Protein AF-A0A3B8PYF4-F1 (afdb_monomer_lite)

Secondary structure (DSSP, 8-state):
-PBPTTS-B---TT--------TT---S-----B-TTSSSBSSS---HHHHHHHHHHHHS-HHHHHH-TTS-HHHHHHHHH----GGG--

Structure (mmCIF, N/CA/C/O backbone):
data_AF-A0A3B8PYF4-F1
#
_entry.id   AF-A0A3B8PYF4-F1
#
loop_
_atom_site.group_PDB
_atom_site.id
_atom_site.type_symbol
_atom_site.label_atom_id
_atom_site.label_alt_id
_atom_site.label_comp_id
_atom_site.label_asym_id
_atom_site.label_entity_id
_atom_site.label_seq_id
_atom_site.pdbx_PDB_ins_code
_atom_site.Cartn_x
_atom_site.Cartn_y
_atom_site.Cartn_z
_atom_site.occupancy
_atom_site.B_iso_or_equiv
_atom_site.auth_seq_id
_atom_site.auth_comp_id
_atom_site.auth_asym_id
_atom_site.auth_atom_id
_atom_site.pdbx_PDB_model_num
ATOM 1 N N . PRO A 1 1 ? 15.812 -6.748 -13.864 1.00 69.94 1 PRO A N 1
ATOM 2 C CA . PRO A 1 1 ? 16.655 -7.959 -13.661 1.00 69.94 1 PRO A CA 1
ATOM 3 C C . PRO A 1 1 ? 17.315 -8.450 -14.962 1.00 69.94 1 PRO A C 1
ATOM 5 O O . PRO A 1 1 ? 16.618 -8.671 -15.954 1.00 69.94 1 PRO A O 1
ATOM 8 N N . LYS A 1 2 ? 18.643 -8.632 -14.961 1.00 76.69 2 LYS A N 1
ATOM 9 C CA . LYS A 1 2 ? 19.370 -9.207 -16.106 1.00 76.69 2 LYS A CA 1
ATOM 10 C C . LYS A 1 2 ? 19.104 -10.715 -16.197 1.00 76.69 2 LYS A C 1
ATOM 12 O O . LYS A 1 2 ? 19.016 -11.385 -15.171 1.00 76.69 2 LYS A O 1
ATOM 17 N N . VAL A 1 3 ? 18.941 -11.219 -17.420 1.00 83.12 3 VAL A N 1
ATOM 18 C CA . VAL A 1 3 ? 18.825 -12.659 -17.694 1.00 83.12 3 VAL A CA 1
ATOM 19 C C . VAL A 1 3 ? 20.232 -13.247 -17.718 1.00 83.12 3 VAL A C 1
ATOM 21 O O . VAL A 1 3 ? 21.116 -12.695 -18.374 1.00 83.12 3 VAL A O 1
ATOM 24 N N . LYS A 1 4 ? 20.444 -14.325 -16.969 1.00 87.56 4 LYS A N 1
ATOM 25 C CA . LYS A 1 4 ? 21.701 -15.076 -16.921 1.00 87.56 4 LYS A CA 1
ATOM 26 C C . LYS A 1 4 ? 21.786 -16.075 -18.077 1.00 87.56 4 LYS A C 1
ATOM 28 O O . LYS A 1 4 ? 20.788 -16.373 -18.728 1.00 87.56 4 LYS A O 1
ATOM 33 N N . ALA A 1 5 ? 22.983 -16.613 -18.316 1.00 89.88 5 ALA A N 1
ATOM 34 C CA . ALA A 1 5 ? 23.225 -17.600 -19.374 1.00 89.88 5 ALA A CA 1
ATOM 35 C C . ALA A 1 5 ? 22.419 -18.904 -19.195 1.00 89.88 5 ALA A C 1
ATOM 37 O O . ALA A 1 5 ? 22.127 -19.580 -20.174 1.00 89.88 5 ALA A O 1
ATOM 38 N N . ASP A 1 6 ? 22.028 -19.228 -17.962 1.00 92.75 6 ASP A N 1
ATOM 39 C CA . ASP A 1 6 ? 21.194 -20.380 -17.603 1.00 92.75 6 ASP A CA 1
ATOM 40 C C . ASP A 1 6 ? 19.678 -20.102 -17.711 1.00 92.75 6 ASP A C 1
ATOM 42 O O . ASP A 1 6 ? 18.862 -20.939 -17.332 1.00 92.75 6 ASP A O 1
ATOM 46 N N . GLY A 1 7 ? 19.279 -18.923 -18.204 1.00 86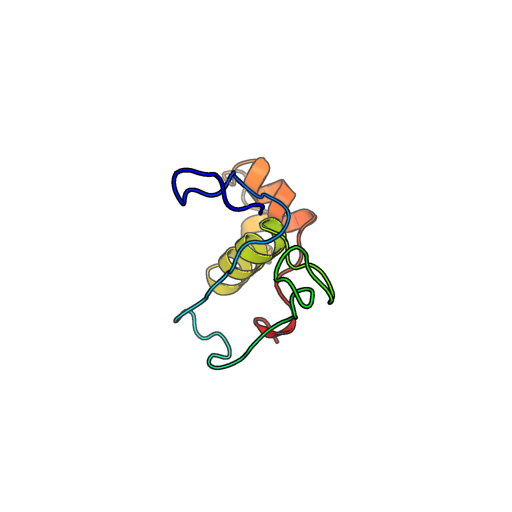.38 7 GLY A N 1
ATOM 47 C CA . GLY A 1 7 ? 17.878 -18.501 -18.291 1.00 86.38 7 GLY A CA 1
ATOM 48 C C . GLY A 1 7 ? 17.290 -17.985 -16.972 1.00 86.38 7 GLY A C 1
ATOM 49 O O . GLY A 1 7 ? 16.162 -17.484 -16.960 1.00 86.38 7 GLY A O 1
ATOM 50 N N . GLY A 1 8 ? 18.047 -18.042 -15.873 1.00 87.50 8 GLY A N 1
ATOM 51 C CA . GLY A 1 8 ? 17.663 -17.483 -14.584 1.00 87.50 8 GLY A CA 1
ATOM 52 C C . GLY A 1 8 ? 17.698 -15.953 -14.558 1.00 87.50 8 GLY A C 1
ATOM 53 O O . GLY A 1 8 ? 18.222 -15.279 -15.451 1.00 87.50 8 GLY A O 1
ATOM 54 N N . ARG A 1 9 ? 17.145 -15.374 -13.491 1.00 86.06 9 ARG A N 1
ATOM 55 C CA . ARG A 1 9 ? 17.217 -13.937 -13.189 1.00 86.06 9 ARG A CA 1
ATOM 56 C C . ARG A 1 9 ? 17.681 -13.761 -11.750 1.00 86.06 9 ARG A C 1
ATOM 58 O O . ARG A 1 9 ? 17.263 -14.516 -10.878 1.00 86.06 9 ARG A O 1
ATOM 65 N N . ASP A 1 10 ? 18.529 -12.769 -11.500 1.00 86.81 10 ASP A N 1
ATOM 66 C CA . ASP A 1 10 ? 18.877 -12.389 -10.128 1.00 86.81 10 ASP A CA 1
ATOM 67 C C . ASP A 1 10 ? 17.674 -11.821 -9.375 1.00 86.81 10 ASP A C 1
ATOM 69 O O . ASP A 1 10 ? 16.771 -11.224 -9.977 1.00 86.81 10 ASP A O 1
ATOM 73 N N . HIS A 1 11 ? 17.707 -11.964 -8.046 1.00 87.31 11 HIS A N 1
ATOM 74 C CA . HIS A 1 11 ? 16.802 -11.246 -7.157 1.00 87.31 11 HIS A CA 1
ATOM 75 C C . HIS A 1 11 ? 16.846 -9.748 -7.474 1.00 87.31 11 H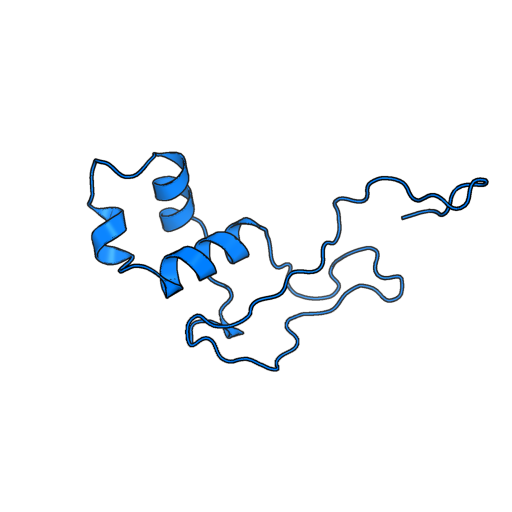IS A C 1
ATOM 77 O O . HIS A 1 11 ? 17.914 -9.155 -7.650 1.00 87.31 11 HIS A O 1
ATOM 83 N N . TRP A 1 12 ? 15.669 -9.135 -7.559 1.00 89.56 12 TRP A N 1
ATOM 84 C CA . TRP A 1 12 ? 15.531 -7.753 -7.980 1.00 89.56 12 TRP A CA 1
ATOM 85 C C . TRP A 1 12 ? 14.545 -7.018 -7.068 1.00 89.56 12 TRP A C 1
ATOM 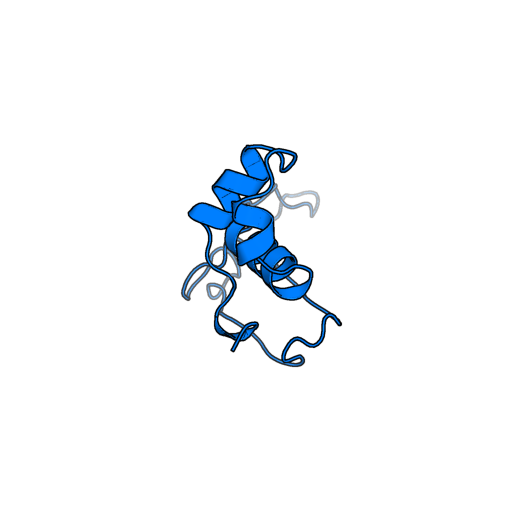87 O O . TRP A 1 12 ? 13.340 -7.084 -7.295 1.00 89.56 12 TRP A O 1
ATOM 97 N N . PRO A 1 13 ? 15.035 -6.308 -6.037 1.00 87.81 13 PRO A N 1
ATOM 98 C CA . PRO A 1 13 ? 14.177 -5.756 -4.988 1.00 87.81 13 PRO A CA 1
ATOM 99 C C . PRO A 1 13 ? 13.463 -4.460 -5.389 1.00 87.81 13 PRO A C 1
ATOM 101 O O . PRO A 1 13 ? 12.640 -3.959 -4.632 1.00 87.81 13 PRO A O 1
ATOM 104 N N . LYS A 1 14 ? 13.791 -3.875 -6.549 1.00 90.81 14 LYS A N 1
ATOM 105 C CA . LYS A 1 14 ? 13.282 -2.550 -6.931 1.00 90.81 14 LYS A CA 1
ATOM 106 C C . LYS A 1 14 ? 11.806 -2.537 -7.326 1.00 90.81 14 LYS A C 1
ATOM 108 O O . LYS A 1 14 ? 11.201 -1.472 -7.302 1.00 90.81 14 LYS A O 1
ATOM 113 N N . LEU A 1 15 ? 11.237 -3.672 -7.729 1.00 92.38 15 LEU A N 1
ATOM 114 C CA . LEU A 1 15 ? 9.843 -3.747 -8.154 1.00 92.38 15 LEU A CA 1
ATOM 115 C C . LEU A 1 15 ? 9.270 -5.129 -7.848 1.00 92.38 15 LEU A C 1
ATOM 117 O O . LEU A 1 15 ? 9.857 -6.143 -8.222 1.00 92.38 15 LEU A O 1
ATOM 121 N N . SER A 1 16 ? 8.101 -5.148 -7.215 1.00 89.69 16 SER A N 1
ATOM 122 C CA . SER A 1 16 ? 7.289 -6.343 -7.001 1.00 89.69 16 SER A CA 1
ATOM 123 C C . SER A 1 16 ? 5.852 -6.052 -7.420 1.00 89.69 16 SER A C 1
ATOM 125 O O . SER A 1 16 ? 5.387 -4.918 -7.306 1.00 89.69 16 SER A O 1
ATOM 127 N N . THR A 1 17 ? 5.154 -7.071 -7.919 1.00 89.38 17 THR A N 1
ATOM 128 C CA . THR A 1 17 ? 3.719 -6.969 -8.201 1.00 89.38 17 THR A CA 1
ATOM 129 C C . THR A 1 17 ? 2.945 -7.302 -6.933 1.00 89.38 17 THR A C 1
ATOM 131 O O . THR A 1 17 ? 3.196 -8.330 -6.309 1.00 89.38 17 THR A O 1
ATOM 134 N N . LEU A 1 18 ? 1.999 -6.441 -6.568 1.00 91.56 18 LEU A N 1
ATOM 135 C CA . LEU A 1 18 ? 1.079 -6.646 -5.452 1.00 91.56 18 LEU A CA 1
ATOM 136 C C . LEU A 1 18 ? -0.336 -6.827 -6.005 1.00 91.56 18 LEU A C 1
ATOM 138 O O . LEU A 1 18 ? -0.702 -6.169 -6.978 1.00 91.56 18 LEU A O 1
ATOM 142 N N . ALA A 1 19 ? -1.129 -7.700 -5.386 1.00 92.75 19 ALA A N 1
ATOM 143 C CA . ALA A 1 19 ? -2.514 -7.942 -5.775 1.00 92.75 19 ALA A CA 1
ATOM 144 C C . ALA A 1 19 ? -3.404 -8.093 -4.537 1.00 92.75 19 ALA A C 1
ATOM 146 O O . ALA A 1 19 ? -3.009 -8.727 -3.560 1.00 92.75 19 ALA A O 1
ATOM 147 N N . PHE A 1 20 ? -4.611 -7.534 -4.612 1.00 93.88 20 PHE A N 1
ATOM 148 C CA . PHE A 1 20 ? -5.670 -7.698 -3.618 1.00 93.88 20 PHE A CA 1
ATOM 149 C C . PHE A 1 20 ? -6.868 -8.421 -4.235 1.00 93.88 20 PHE A C 1
ATOM 151 O O . PHE A 1 20 ? -7.132 -8.295 -5.430 1.00 93.88 20 PHE A O 1
ATOM 158 N N . SER A 1 21 ? -7.600 -9.163 -3.405 1.00 94.62 21 SER A N 1
ATOM 159 C CA . SER A 1 21 ? -8.902 -9.743 -3.735 1.00 94.62 21 SER A CA 1
ATOM 160 C C . SER A 1 21 ? -9.739 -9.874 -2.459 1.00 94.62 21 SER A C 1
ATOM 162 O O . SER A 1 21 ? -9.208 -10.239 -1.411 1.00 94.62 21 SER A O 1
ATOM 164 N N . GLY A 1 22 ? -11.033 -9.551 -2.531 1.00 93.50 22 GLY A N 1
ATOM 165 C CA . GLY A 1 22 ? -11.931 -9.530 -1.372 1.00 93.50 22 GLY A CA 1
ATOM 166 C C . GLY A 1 22 ? -11.773 -8.302 -0.461 1.00 93.50 22 GLY A C 1
ATOM 167 O O . GLY A 1 22 ? -11.358 -7.231 -0.894 1.00 93.50 22 GLY A O 1
ATOM 168 N N . GLY A 1 23 ? -12.180 -8.436 0.806 1.00 92.25 23 GLY A N 1
ATOM 169 C CA . GLY A 1 23 ? -12.072 -7.368 1.814 1.00 92.25 23 GLY A CA 1
ATOM 170 C C . GLY A 1 23 ? -12.988 -6.157 1.594 1.00 92.25 23 GLY A C 1
ATOM 171 O O . GLY A 1 23 ? -12.855 -5.172 2.303 1.00 92.25 23 GLY A O 1
ATOM 172 N N . GLY A 1 24 ? -13.899 -6.206 0.614 1.00 94.62 24 GLY A N 1
ATOM 173 C CA . GLY A 1 24 ? -14.784 -5.081 0.286 1.00 94.62 24 GLY A CA 1
ATOM 174 C C . GLY A 1 24 ? -14.089 -3.908 -0.413 1.00 94.62 24 GLY A C 1
ATOM 175 O O . GLY A 1 24 ? -14.710 -2.869 -0.604 1.00 94.62 24 GLY A O 1
ATOM 176 N N . LEU A 1 25 ? -12.824 -4.069 -0.809 1.00 96.12 25 LEU A N 1
ATOM 177 C CA . LEU A 1 25 ? -12.063 -3.032 -1.503 1.00 96.12 25 LEU A CA 1
ATOM 178 C C . LEU A 1 25 ? -12.592 -2.815 -2.937 1.00 96.12 25 LEU A C 1
ATOM 180 O O . LEU A 1 25 ? -13.134 -3.748 -3.542 1.00 96.12 25 LEU A O 1
ATOM 184 N N . PRO A 1 26 ? -12.387 -1.626 -3.530 1.00 95.69 26 PRO A N 1
ATOM 185 C CA . PRO A 1 26 ? -12.725 -1.353 -4.924 1.00 95.69 26 PRO A CA 1
ATOM 186 C C . PRO A 1 26 ? -11.834 -2.173 -5.875 1.00 95.69 26 PRO A C 1
ATOM 188 O O . PRO A 1 26 ? -10.696 -1.811 -6.173 1.00 95.69 26 PRO A O 1
ATOM 191 N N . MET A 1 27 ? -12.352 -3.310 -6.342 1.00 96.00 27 MET A N 1
ATOM 192 C CA . MET A 1 27 ? -11.629 -4.260 -7.198 1.00 96.00 27 MET A CA 1
ATOM 193 C C . MET A 1 27 ? -11.638 -3.876 -8.684 1.00 96.00 27 MET A C 1
ATOM 195 O O . MET A 1 27 ? -12.441 -3.065 -9.136 1.00 96.00 27 MET A O 1
ATOM 199 N N . GLY A 1 28 ? -10.757 -4.518 -9.464 1.00 95.69 28 GLY A N 1
ATOM 200 C CA . GLY A 1 28 ? -10.702 -4.371 -10.926 1.00 95.69 28 GLY A CA 1
ATOM 201 C C . GLY A 1 28 ? -9.863 -3.190 -11.423 1.00 95.69 28 GLY A C 1
ATOM 202 O O . GLY A 1 28 ? -9.919 -2.851 -12.602 1.00 95.69 28 GLY A O 1
ATOM 203 N N . GLN A 1 29 ? -9.077 -2.573 -10.542 1.00 95.31 29 GLN A N 1
ATOM 204 C CA . GLN A 1 29 ? -8.227 -1.430 -10.863 1.00 95.31 29 GLN A CA 1
ATOM 205 C C . GLN A 1 29 ? -6.750 -1.805 -11.026 1.00 95.31 29 GLN A C 1
ATOM 207 O O . GLN A 1 29 ? -6.260 -2.776 -10.447 1.00 95.31 29 GLN A O 1
ATOM 212 N N . VAL A 1 30 ? -6.030 -0.981 -11.789 1.00 95.75 30 VAL A N 1
ATOM 213 C CA . VAL A 1 30 ? -4.567 -1.006 -11.892 1.00 95.75 30 VAL A CA 1
ATOM 214 C C . VAL A 1 30 ? -4.030 0.260 -11.234 1.00 95.75 30 VAL A C 1
ATOM 216 O O . VAL A 1 30 ? -4.320 1.364 -11.692 1.00 95.75 30 VAL A O 1
ATOM 219 N N . ILE A 1 31 ? -3.243 0.097 -10.171 1.00 95.62 31 ILE A N 1
ATOM 220 C CA . ILE A 1 31 ? -2.663 1.208 -9.410 1.00 95.62 31 ILE A CA 1
ATOM 221 C C . ILE A 1 31 ? -1.172 1.300 -9.723 1.00 95.62 31 ILE A C 1
ATOM 223 O O . ILE A 1 31 ? -0.403 0.377 -9.456 1.00 95.62 31 ILE A O 1
ATOM 227 N N . GLY A 1 32 ? -0.763 2.448 -10.258 1.00 95.19 32 GLY A N 1
ATOM 228 C CA . GLY A 1 32 ? 0.626 2.738 -10.593 1.00 95.19 32 GLY A CA 1
ATOM 229 C C . GLY A 1 32 ? 1.102 2.137 -11.918 1.00 95.19 32 GLY A C 1
ATOM 230 O O . GLY A 1 32 ? 0.338 1.578 -12.704 1.00 95.19 32 GLY A O 1
ATOM 231 N N . ARG A 1 33 ? 2.393 2.323 -12.205 1.00 95.75 33 ARG A N 1
ATOM 232 C CA . ARG A 1 33 ? 3.036 1.907 -13.456 1.00 95.75 33 ARG A CA 1
ATOM 233 C C . ARG A 1 33 ? 4.513 1.601 -13.226 1.00 95.75 33 ARG A C 1
ATOM 235 O O . ARG A 1 33 ? 5.183 2.308 -12.475 1.00 95.75 33 ARG A O 1
ATOM 242 N N . SER A 1 34 ? 5.043 0.596 -13.917 1.00 95.31 34 SER A N 1
ATOM 243 C CA . SER A 1 34 ? 6.482 0.330 -13.971 1.00 95.31 34 SER A CA 1
ATOM 244 C C . SER A 1 34 ? 7.183 1.148 -15.061 1.00 95.31 34 SER A C 1
ATOM 246 O O . SER A 1 34 ? 6.556 1.637 -16.006 1.00 95.31 34 SER A O 1
ATOM 248 N N . SER A 1 35 ? 8.508 1.233 -14.987 1.00 95.25 35 SER A N 1
ATOM 249 C CA . SER A 1 35 ? 9.353 1.642 -16.108 1.00 95.25 35 SER A CA 1
ATOM 250 C C . SER A 1 35 ? 9.106 0.749 -17.334 1.00 95.25 35 SER A C 1
ATOM 252 O O . SER A 1 35 ? 8.542 -0.347 -17.232 1.00 95.25 35 SER A O 1
ATOM 254 N N . ARG A 1 36 ? 9.517 1.218 -18.521 1.00 94.31 36 ARG A N 1
ATOM 255 C CA . ARG A 1 36 ? 9.309 0.510 -19.803 1.00 94.31 36 ARG A CA 1
ATOM 256 C C . ARG A 1 36 ? 9.872 -0.916 -19.798 1.00 94.31 36 ARG A C 1
ATOM 258 O O . ARG A 1 36 ? 9.353 -1.775 -20.498 1.00 94.31 36 ARG A O 1
ATOM 265 N N . ASP A 1 37 ? 10.928 -1.148 -19.031 1.00 91.38 37 ASP A N 1
ATOM 266 C CA . ASP A 1 37 ? 11.606 -2.433 -18.862 1.00 91.38 37 ASP A CA 1
ATOM 267 C C . ASP A 1 37 ? 11.141 -3.221 -17.621 1.00 91.38 37 ASP A C 1
ATOM 269 O O . ASP A 1 37 ? 11.732 -4.250 -17.297 1.00 91.38 37 ASP A O 1
ATOM 273 N N . ALA A 1 38 ? 10.106 -2.742 -16.919 1.00 90.12 38 ALA A N 1
ATOM 274 C CA . ALA A 1 38 ? 9.609 -3.295 -15.658 1.00 90.12 38 ALA A CA 1
ATOM 275 C C . ALA A 1 38 ? 10.697 -3.440 -14.569 1.00 90.12 38 ALA A C 1
ATOM 277 O O . ALA A 1 38 ? 10.677 -4.368 -13.760 1.00 90.12 38 ALA A O 1
ATOM 278 N N . GLY A 1 39 ? 11.677 -2.532 -14.567 1.00 91.75 39 GLY A N 1
ATOM 279 C CA . GLY A 1 39 ? 12.789 -2.519 -13.621 1.00 91.75 39 GLY A CA 1
ATOM 280 C C . GLY A 1 39 ? 12.492 -1.775 -12.318 1.00 91.75 39 GLY A C 1
ATOM 281 O O . GLY A 1 39 ? 12.983 -2.176 -11.266 1.00 91.75 39 GLY A O 1
ATOM 282 N N . GLU A 1 40 ? 11.702 -0.708 -12.355 1.00 94.06 40 GLU A N 1
ATOM 283 C CA . GLU A 1 40 ? 11.406 0.120 -11.179 1.00 94.06 40 GLU A CA 1
ATOM 284 C C . GLU A 1 40 ? 10.046 0.827 -11.317 1.00 94.06 40 GLU A C 1
ATOM 286 O O . GLU A 1 40 ? 9.467 0.828 -12.408 1.00 94.06 40 GLU A O 1
ATOM 291 N N . PRO A 1 41 ? 9.480 1.394 -10.237 1.00 95.25 41 PRO A N 1
ATOM 292 C CA . PRO A 1 41 ? 8.256 2.181 -10.324 1.00 95.25 41 PRO A CA 1
ATOM 293 C C . PRO A 1 41 ? 8.487 3.438 -11.172 1.00 95.25 41 PRO A C 1
ATOM 295 O O . PRO A 1 41 ? 9.417 4.197 -10.921 1.00 95.25 41 PRO A O 1
ATOM 298 N N . ALA A 1 42 ? 7.627 3.670 -12.162 1.00 96.06 42 ALA A N 1
ATOM 299 C CA . ALA A 1 42 ? 7.604 4.908 -12.947 1.00 96.06 42 ALA A CA 1
ATOM 300 C C . ALA A 1 42 ? 6.576 5.926 -12.421 1.00 96.06 42 ALA A C 1
ATOM 302 O O . ALA A 1 42 ? 6.572 7.079 -12.844 1.00 96.06 42 ALA A O 1
ATOM 303 N N . SER A 1 43 ? 5.682 5.498 -11.529 1.00 95.00 43 SER A N 1
ATOM 304 C CA . SER A 1 43 ? 4.725 6.340 -10.806 1.00 95.00 43 SER A CA 1
ATOM 305 C C . SER A 1 43 ? 5.086 6.417 -9.320 1.00 95.00 43 SER A C 1
ATOM 307 O O . SER A 1 43 ? 6.100 5.864 -8.893 1.00 95.00 43 SER A O 1
ATOM 309 N N . ARG A 1 44 ? 4.215 7.042 -8.511 1.00 95.06 44 ARG A N 1
ATOM 310 C CA . ARG A 1 44 ? 4.289 6.989 -7.044 1.00 95.06 44 ARG A CA 1
ATOM 311 C C . ARG A 1 44 ? 4.548 5.544 -6.576 1.00 95.06 44 ARG A C 1
ATOM 313 O O . ARG A 1 44 ? 3.738 4.673 -6.906 1.00 95.06 44 ARG A O 1
ATOM 320 N N . PRO A 1 45 ? 5.644 5.285 -5.841 1.00 93.75 45 PRO A N 1
ATOM 321 C CA . PRO A 1 45 ? 5.908 3.964 -5.295 1.00 93.75 45 PRO A CA 1
ATOM 322 C C . PRO A 1 45 ? 4.825 3.550 -4.299 1.00 93.75 45 PRO A C 1
ATOM 324 O O . PRO A 1 45 ? 4.374 4.357 -3.485 1.00 93.75 45 PRO A O 1
ATOM 327 N N . VAL A 1 46 ? 4.443 2.278 -4.362 1.00 94.44 46 VAL A N 1
ATOM 328 C CA . VAL A 1 46 ? 3.663 1.593 -3.330 1.00 94.44 46 VAL A CA 1
ATOM 329 C C . VAL A 1 46 ? 4.621 0.650 -2.620 1.00 94.44 46 VAL A C 1
ATOM 331 O O . VAL A 1 46 ? 5.240 -0.200 -3.261 1.00 94.44 46 VAL A O 1
ATOM 334 N N . THR A 1 47 ? 4.784 0.832 -1.315 1.00 92.31 47 THR A N 1
ATOM 335 C CA . THR A 1 47 ? 5.731 0.061 -0.506 1.00 92.31 47 THR A CA 1
ATOM 336 C C . THR A 1 47 ? 5.032 -1.095 0.220 1.00 92.31 47 THR A C 1
ATOM 338 O O . THR A 1 47 ? 3.800 -1.101 0.339 1.00 92.31 47 THR A O 1
ATOM 341 N N . PRO A 1 48 ? 5.783 -2.083 0.742 1.00 91.06 48 PRO A N 1
ATOM 342 C CA . PRO A 1 48 ? 5.221 -3.113 1.615 1.00 91.06 48 PRO A CA 1
ATOM 343 C C . PRO A 1 48 ? 4.474 -2.535 2.825 1.00 91.06 48 PRO A C 1
ATOM 345 O O . PRO A 1 48 ? 3.450 -3.075 3.233 1.00 91.06 48 PRO A O 1
ATOM 348 N N . GLU A 1 49 ? 4.920 -1.403 3.372 1.00 93.25 49 GLU A N 1
ATOM 349 C CA . GLU A 1 49 ? 4.221 -0.718 4.459 1.00 93.25 49 GLU A CA 1
ATOM 350 C C . GLU A 1 49 ? 2.841 -0.209 4.026 1.00 93.25 49 GLU A C 1
ATOM 352 O O . GLU A 1 49 ? 1.892 -0.319 4.799 1.00 93.25 49 GLU A O 1
ATOM 357 N N . ASN A 1 50 ? 2.689 0.284 2.788 1.00 94.88 50 ASN A N 1
ATOM 358 C CA . ASN A 1 50 ? 1.370 0.659 2.265 1.00 94.88 50 ASN A CA 1
ATOM 359 C C . ASN A 1 50 ? 0.441 -0.556 2.154 1.00 94.88 50 ASN A C 1
ATOM 361 O O . ASN A 1 50 ? -0.729 -0.462 2.517 1.00 94.88 50 ASN A O 1
ATOM 365 N N . LEU A 1 51 ? 0.964 -1.698 1.691 1.00 94.25 51 LE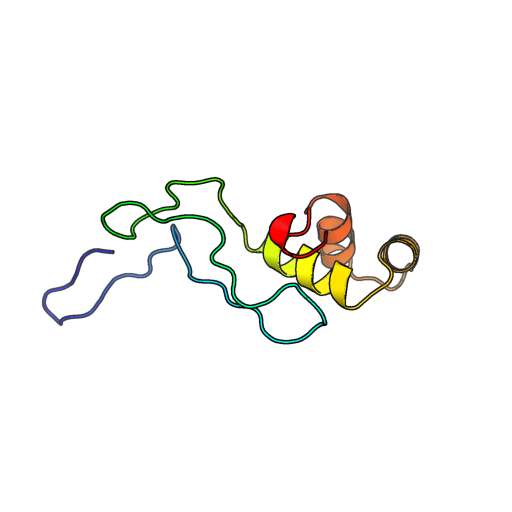U A N 1
ATOM 366 C CA . LEU A 1 51 ? 0.225 -2.963 1.623 1.00 94.25 51 LEU A CA 1
ATOM 367 C C . LEU A 1 51 ? -0.286 -3.380 3.007 1.00 94.25 51 LEU A C 1
ATOM 369 O O . LEU A 1 51 ? -1.479 -3.634 3.169 1.00 94.25 51 LEU A O 1
ATOM 373 N N . PHE A 1 52 ? 0.595 -3.422 4.009 1.00 94.19 52 PHE A N 1
ATOM 374 C CA . PHE A 1 52 ? 0.193 -3.814 5.358 1.00 94.19 52 PHE A CA 1
ATOM 375 C C . PHE A 1 52 ? -0.768 -2.804 5.993 1.00 94.19 52 PHE A C 1
ATOM 377 O O . PHE A 1 52 ? -1.739 -3.215 6.626 1.00 94.19 52 PHE A O 1
ATOM 384 N N . ALA A 1 53 ? -0.552 -1.502 5.787 1.00 94.88 53 ALA A N 1
ATOM 385 C CA . ALA A 1 53 ? -1.472 -0.469 6.254 1.00 94.88 53 ALA A CA 1
ATOM 386 C C . ALA A 1 53 ? -2.869 -0.627 5.635 1.00 94.88 53 ALA A C 1
ATOM 388 O O . ALA A 1 5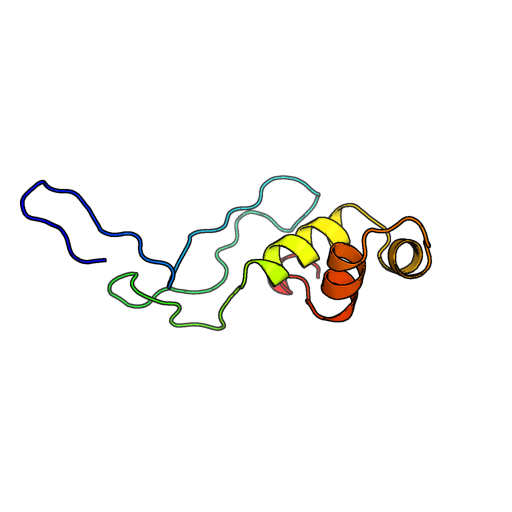3 ? -3.858 -0.540 6.357 1.00 94.88 53 ALA A O 1
ATOM 389 N N . THR A 1 54 ? -2.964 -0.930 4.333 1.00 95.94 54 THR A N 1
ATOM 390 C CA . THR A 1 54 ? -4.246 -1.249 3.685 1.00 95.94 54 THR A CA 1
ATOM 391 C C . THR A 1 54 ? -4.901 -2.466 4.321 1.00 95.94 54 THR A C 1
ATOM 393 O O . THR A 1 54 ? -6.074 -2.390 4.669 1.00 95.94 54 THR A O 1
ATOM 396 N N . ILE A 1 55 ? -4.167 -3.564 4.535 1.00 94.94 55 ILE A N 1
ATOM 397 C CA . ILE A 1 55 ? -4.731 -4.775 5.156 1.00 94.94 55 ILE A CA 1
ATOM 398 C C . ILE A 1 55 ? -5.299 -4.459 6.544 1.00 94.94 55 ILE A C 1
ATOM 400 O O . ILE A 1 55 ? -6.444 -4.804 6.830 1.00 94.94 55 ILE A O 1
ATOM 404 N N . LEU A 1 56 ? -4.530 -3.767 7.388 1.00 93.75 56 LEU A N 1
ATOM 405 C CA . LEU A 1 56 ? -4.962 -3.423 8.741 1.00 93.75 56 LEU A CA 1
ATOM 406 C C . LEU A 1 56 ? -6.185 -2.503 8.732 1.00 93.75 56 LEU A C 1
ATOM 408 O O . LEU A 1 56 ? -7.139 -2.775 9.453 1.00 93.75 56 LEU A O 1
ATOM 412 N N . ALA A 1 57 ? -6.186 -1.467 7.888 1.00 93.12 57 ALA A N 1
ATOM 413 C CA . ALA A 1 57 ? -7.303 -0.526 7.787 1.00 93.12 57 ALA A CA 1
ATOM 414 C C . ALA A 1 57 ? -8.583 -1.166 7.232 1.00 93.12 57 ALA A C 1
ATOM 416 O O . ALA A 1 57 ? -9.676 -0.688 7.511 1.00 93.12 57 ALA A O 1
ATOM 417 N N . THR A 1 58 ? -8.452 -2.247 6.461 1.00 94.62 58 THR A N 1
ATOM 418 C CA . THR A 1 58 ? -9.598 -2.982 5.905 1.00 94.62 58 THR A CA 1
ATOM 419 C C . THR A 1 58 ? -10.196 -3.954 6.922 1.00 94.62 58 THR A C 1
ATOM 421 O O . THR A 1 58 ? -11.400 -4.190 6.926 1.00 94.62 58 THR A O 1
ATOM 424 N N . MET A 1 59 ? -9.356 -4.567 7.761 1.00 92.81 59 MET A N 1
ATOM 425 C CA . MET A 1 59 ? -9.758 -5.666 8.647 1.00 92.81 59 MET A CA 1
ATOM 426 C C . MET A 1 59 ? -10.094 -5.219 10.072 1.00 92.81 59 MET A C 1
ATOM 428 O O . MET A 1 59 ? -10.788 -5.945 10.782 1.00 92.81 59 MET A O 1
ATOM 432 N N . PHE A 1 60 ? -9.601 -4.058 10.506 1.00 92.19 60 PHE A N 1
ATOM 433 C CA . PHE A 1 60 ? -9.701 -3.616 11.893 1.00 92.19 60 PHE A CA 1
ATOM 434 C C . PHE A 1 60 ? -10.071 -2.141 12.009 1.00 92.19 60 PHE A C 1
ATOM 436 O O . PHE A 1 60 ? -9.728 -1.318 11.161 1.00 92.19 60 PHE A O 1
ATOM 443 N N . ASP A 1 61 ? -10.680 -1.792 13.142 1.00 90.88 61 ASP A N 1
ATOM 444 C CA . ASP A 1 61 ? -10.768 -0.404 13.577 1.00 90.88 61 ASP A CA 1
ATOM 445 C C . ASP A 1 61 ? -9.380 0.075 14.034 1.00 90.88 61 ASP A C 1
ATOM 447 O O . ASP A 1 61 ? -8.856 -0.324 15.079 1.00 90.88 61 ASP A O 1
ATOM 451 N N . ILE A 1 62 ? -8.772 0.943 13.227 1.00 89.62 62 ILE A N 1
ATOM 452 C CA . ILE A 1 62 ? -7.439 1.493 13.485 1.00 89.62 62 ILE A CA 1
ATOM 453 C C . ILE A 1 62 ? -7.403 2.373 14.741 1.00 89.62 62 ILE A C 1
ATOM 455 O O . ILE A 1 62 ? -6.373 2.428 15.418 1.00 89.62 62 ILE A O 1
ATOM 459 N N . GLY A 1 63 ? -8.507 3.047 15.075 1.00 87.81 63 GLY A N 1
ATOM 460 C CA . GLY A 1 63 ? -8.616 3.841 16.295 1.00 87.81 63 GLY A CA 1
ATOM 461 C C . GLY A 1 63 ? -8.511 2.963 17.537 1.00 87.81 63 GLY A C 1
ATOM 462 O O . GLY A 1 63 ? -7.772 3.296 18.464 1.00 87.81 63 GLY A O 1
ATOM 463 N N . VAL A 1 64 ? -9.172 1.804 17.509 1.00 89.94 64 VAL A N 1
ATOM 464 C CA . VAL A 1 64 ? -9.081 0.798 18.576 1.00 89.94 64 VAL A CA 1
ATOM 465 C C . VAL A 1 64 ? -7.683 0.183 18.630 1.00 89.94 64 VAL A C 1
ATOM 467 O O . VAL A 1 64 ? -7.069 0.172 19.696 1.00 89.94 64 VAL A O 1
ATOM 470 N N . LEU A 1 65 ? -7.129 -0.272 17.499 1.00 88.50 65 LEU A N 1
ATOM 471 C CA . LEU A 1 65 ? -5.794 -0.887 17.480 1.00 88.50 65 LEU A CA 1
ATOM 472 C C . LEU A 1 65 ? -4.701 0.030 18.043 1.00 88.50 65 LEU A C 1
ATOM 474 O O . LEU A 1 65 ? -3.759 -0.450 18.664 1.00 88.50 65 LEU A O 1
ATOM 478 N N . ARG A 1 66 ? -4.818 1.348 17.859 1.00 86.19 66 ARG A N 1
ATOM 479 C CA . ARG A 1 66 ? -3.822 2.314 18.341 1.00 86.19 66 ARG A CA 1
ATOM 480 C C . ARG A 1 66 ? -3.732 2.394 19.868 1.00 86.19 66 ARG A C 1
ATOM 482 O O . ARG A 1 66 ? -2.687 2.782 20.383 1.00 86.19 66 ARG A O 1
ATOM 489 N N . VAL A 1 67 ? -4.807 2.066 20.584 1.00 89.50 67 VAL A N 1
ATOM 490 C CA . VAL A 1 67 ? -4.865 2.194 22.051 1.00 89.50 67 VAL A CA 1
ATOM 491 C C . VAL A 1 67 ? -4.725 0.864 22.789 1.00 89.50 67 VAL A C 1
ATOM 493 O O . VAL A 1 67 ? -4.600 0.868 24.012 1.00 89.50 67 VAL A O 1
ATOM 496 N N . LEU A 1 68 ? -4.731 -0.264 22.073 1.00 90.50 68 LEU A N 1
ATOM 497 C CA . LEU A 1 68 ? -4.597 -1.592 22.666 1.00 90.50 68 LEU A CA 1
ATOM 498 C C . LEU A 1 68 ? -3.136 -1.876 23.063 1.00 90.50 68 LEU A C 1
ATOM 500 O O . LEU A 1 68 ? -2.267 -1.938 22.187 1.00 90.50 68 LEU A O 1
ATOM 504 N N . PRO A 1 69 ? -2.834 -2.082 24.359 1.00 87.81 69 PRO A N 1
ATOM 505 C CA . PRO A 1 69 ? -1.466 -2.308 24.826 1.00 87.81 69 PRO A CA 1
ATOM 506 C C . PRO A 1 69 ? -0.880 -3.658 24.381 1.00 87.81 69 PRO A C 1
ATOM 508 O O . PRO A 1 69 ? 0.338 -3.831 24.404 1.00 87.81 69 PRO A O 1
ATOM 511 N N . GLU A 1 70 ? -1.719 -4.610 23.966 1.00 93.31 70 GLU A N 1
ATOM 512 C CA . GLU A 1 70 ? -1.318 -5.938 23.494 1.00 93.31 70 GLU A CA 1
ATOM 513 C C . GLU A 1 70 ? -0.806 -5.933 22.047 1.00 93.31 70 GLU A C 1
ATOM 515 O O . GLU A 1 70 ? -0.251 -6.934 21.583 1.00 93.31 70 GLU A O 1
ATOM 520 N N . VAL A 1 71 ? -0.980 -4.829 21.313 1.00 91.19 71 VAL A N 1
ATOM 521 C CA . VAL A 1 71 ? -0.542 -4.740 19.919 1.00 91.19 71 VAL A CA 1
ATOM 522 C C . VAL A 1 71 ? 0.990 -4.770 19.855 1.00 91.19 71 VAL A C 1
ATOM 524 O O . VAL A 1 71 ? 1.659 -3.945 20.486 1.00 91.19 71 VAL A O 1
ATOM 527 N N . PRO A 1 72 ? 1.588 -5.688 19.066 1.00 93.06 72 PRO A N 1
ATOM 528 C CA . PRO A 1 72 ? 3.033 -5.740 18.905 1.00 93.06 72 PRO A CA 1
ATOM 529 C C . PRO A 1 72 ? 3.601 -4.399 18.433 1.00 93.06 72 PRO A C 1
ATOM 531 O O . PRO A 1 72 ? 3.054 -3.758 17.535 1.00 93.06 72 PRO A O 1
ATOM 534 N N . ARG A 1 73 ? 4.748 -3.991 18.992 1.00 90.81 73 ARG A N 1
ATOM 535 C CA . ARG A 1 73 ? 5.346 -2.668 18.726 1.00 90.81 73 ARG A CA 1
ATOM 536 C C . ARG A 1 73 ? 5.563 -2.376 17.243 1.00 90.81 73 ARG A C 1
ATOM 538 O O . ARG A 1 73 ? 5.419 -1.230 16.832 1.00 90.81 73 ARG A O 1
ATOM 545 N N . ASP A 1 74 ? 5.913 -3.380 16.448 1.00 90.81 74 ASP A N 1
ATOM 546 C CA . ASP A 1 74 ? 6.147 -3.186 15.015 1.00 90.81 74 ASP A CA 1
ATOM 547 C C . ASP A 1 74 ? 4.844 -2.934 14.247 1.00 90.81 74 ASP A C 1
ATOM 549 O O . ASP A 1 74 ? 4.821 -2.109 13.336 1.00 90.81 74 ASP A O 1
ATOM 553 N N . VAL A 1 75 ? 3.736 -3.545 14.680 1.00 90.56 75 VAL A N 1
ATOM 554 C CA . VAL A 1 75 ? 2.395 -3.259 14.151 1.00 90.56 75 VAL A CA 1
ATOM 555 C C . VAL A 1 75 ? 1.948 -1.859 14.573 1.00 90.56 75 VAL A C 1
ATOM 557 O O . VAL A 1 75 ? 1.474 -1.099 13.734 1.00 90.56 75 VAL A O 1
ATOM 560 N N . ALA A 1 76 ? 2.172 -1.472 15.833 1.00 90.44 76 ALA A N 1
ATOM 561 C CA . ALA A 1 76 ? 1.876 -0.117 16.305 1.00 90.44 76 ALA A CA 1
ATOM 562 C C . ALA A 1 76 ? 2.641 0.950 15.495 1.00 90.44 76 ALA A C 1
ATOM 564 O O . ALA A 1 76 ? 2.046 1.896 14.984 1.00 90.44 76 ALA A O 1
ATOM 565 N N . ARG A 1 77 ? 3.947 0.748 15.271 1.00 91.19 77 ARG A N 1
ATOM 566 C CA . ARG A 1 77 ? 4.778 1.638 14.437 1.00 91.19 77 ARG A CA 1
ATOM 567 C C . ARG A 1 77 ? 4.298 1.716 12.993 1.00 91.19 77 ARG A C 1
ATOM 569 O O . ARG A 1 77 ? 4.360 2.786 12.391 1.00 91.19 77 ARG A O 1
ATOM 576 N N . LEU A 1 78 ? 3.862 0.592 12.427 1.00 91.38 78 LEU A N 1
ATOM 577 C CA . LEU A 1 78 ? 3.296 0.559 11.086 1.00 91.38 78 LEU A CA 1
ATOM 578 C C . LEU A 1 78 ? 2.009 1.395 11.026 1.00 91.38 78 LEU A C 1
ATOM 580 O O . LEU A 1 78 ? 1.899 2.247 10.152 1.00 91.38 78 LEU A O 1
ATOM 584 N N . ILE A 1 79 ? 1.088 1.208 11.975 1.00 89.38 79 ILE A N 1
ATOM 585 C CA . ILE A 1 79 ? -0.172 1.967 12.074 1.00 89.38 79 ILE A CA 1
ATOM 586 C C . ILE A 1 79 ? 0.073 3.478 12.221 1.00 89.38 79 ILE A C 1
ATOM 588 O O . ILE A 1 79 ? -0.725 4.288 11.751 1.00 89.38 79 ILE A O 1
ATOM 592 N N . GLU A 1 80 ? 1.155 3.877 12.887 1.00 87.69 80 GLU A N 1
ATOM 593 C CA . GLU A 1 80 ? 1.507 5.287 13.081 1.00 87.69 80 GLU A CA 1
ATOM 594 C C . GLU A 1 80 ? 2.124 5.945 11.842 1.00 87.69 80 GLU A C 1
ATOM 596 O O . GLU A 1 80 ? 1.915 7.133 11.608 1.00 87.69 80 GLU A O 1
ATOM 601 N N . ARG A 1 81 ? 2.939 5.207 11.081 1.00 89.62 81 ARG A N 1
ATOM 602 C CA . ARG A 1 81 ? 3.813 5.788 10.046 1.00 89.62 81 ARG A CA 1
ATOM 603 C C . ARG A 1 81 ? 3.342 5.523 8.627 1.00 89.62 81 ARG A C 1
ATOM 605 O O . ARG A 1 81 ? 3.613 6.318 7.726 1.00 89.62 81 ARG A O 1
ATOM 612 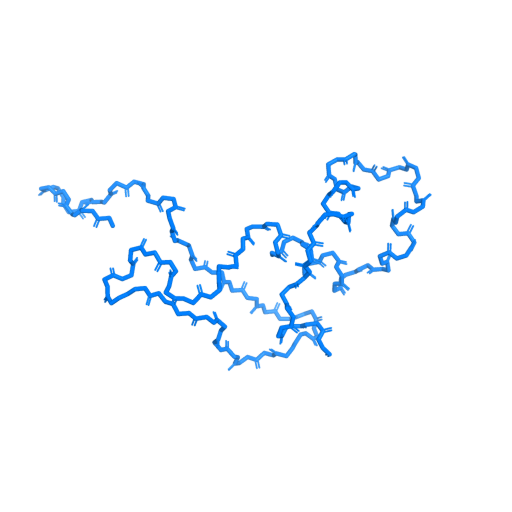N N . ALA A 1 82 ? 2.717 4.375 8.410 1.00 90.75 82 ALA A N 1
ATOM 613 C CA . ALA A 1 82 ? 2.323 3.932 7.093 1.00 90.75 82 ALA A CA 1
ATOM 614 C C . ALA A 1 82 ? 0.898 4.368 6.787 1.00 90.75 82 ALA A C 1
ATOM 616 O O . ALA A 1 82 ? 0.026 4.410 7.650 1.00 90.75 82 ALA A O 1
ATOM 617 N N . HIS A 1 83 ? 0.677 4.674 5.518 1.00 93.50 83 HIS A N 1
ATOM 618 C CA . HIS A 1 83 ? -0.621 5.089 5.020 1.00 93.50 83 HIS A CA 1
ATOM 619 C C . HIS A 1 83 ? -1.140 3.992 4.092 1.00 93.50 83 HIS A C 1
ATOM 621 O O . HIS A 1 83 ? -0.353 3.490 3.275 1.00 93.50 83 HIS A O 1
ATOM 627 N N . PRO A 1 84 ? -2.422 3.605 4.190 1.00 95.69 84 PRO A N 1
ATOM 628 C CA . PRO A 1 84 ? -3.027 2.714 3.214 1.00 95.69 84 PRO A CA 1
ATOM 629 C C . PRO A 1 84 ? -2.892 3.262 1.792 1.00 95.69 84 PRO A C 1
ATOM 631 O O . PRO A 1 84 ? -2.763 4.468 1.583 1.00 95.69 84 PRO A O 1
ATOM 634 N N . ILE A 1 85 ? -2.959 2.372 0.807 1.00 96.44 85 ILE A N 1
ATOM 635 C CA . ILE A 1 85 ? -3.060 2.724 -0.610 1.00 96.44 85 ILE A CA 1
ATOM 636 C C . ILE A 1 85 ? -4.364 3.516 -0.822 1.00 96.44 85 ILE A C 1
ATOM 638 O O . ILE A 1 85 ? -5.438 2.924 -0.688 1.00 96.44 85 ILE A O 1
ATOM 642 N N . PRO A 1 86 ? -4.298 4.823 -1.140 1.00 95.00 86 PRO A N 1
ATOM 643 C CA . PRO A 1 86 ? -5.475 5.696 -1.141 1.00 95.00 86 PRO A CA 1
ATOM 644 C C . PRO A 1 86 ? -6.573 5.247 -2.103 1.00 95.00 86 PRO A C 1
ATOM 646 O O . PRO A 1 86 ? -7.750 5.358 -1.791 1.00 95.00 86 PRO A O 1
ATOM 649 N N . GLU A 1 87 ? -6.189 4.687 -3.249 1.00 95.75 87 GLU A N 1
ATOM 650 C CA . GLU A 1 87 ? -7.118 4.203 -4.270 1.00 95.75 87 GLU A CA 1
ATOM 651 C C . GLU A 1 87 ? -7.927 2.966 -3.829 1.00 95.75 87 GLU A C 1
ATOM 653 O O . GLU A 1 87 ? -8.876 2.579 -4.509 1.00 95.75 87 GLU A O 1
ATOM 658 N N . LEU A 1 88 ? -7.560 2.340 -2.703 1.00 95.19 88 LEU A N 1
ATOM 659 C CA . LEU A 1 88 ? -8.238 1.165 -2.150 1.00 95.19 88 LEU A CA 1
ATOM 660 C C . LEU A 1 88 ? -9.084 1.459 -0.905 1.00 95.19 88 LEU A C 1
ATOM 662 O O . LEU A 1 88 ? -9.933 0.641 -0.578 1.00 95.19 88 LEU A O 1
ATOM 666 N N . VAL A 1 89 ? -8.874 2.576 -0.205 1.00 89.31 89 VAL A N 1
ATOM 667 C CA . VAL A 1 89 ? -9.533 2.855 1.093 1.00 89.31 89 VAL A CA 1
ATOM 668 C C . VAL A 1 89 ? -10.403 4.120 1.088 1.00 89.31 89 VAL A C 1
ATOM 670 O O . VAL A 1 89 ? -10.617 4.722 2.139 1.00 89.31 89 VAL A O 1
ATOM 673 N N . GLY A 1 90 ? -10.849 4.543 -0.097 1.00 66.44 90 GLY A N 1
ATOM 674 C CA . GLY A 1 90 ? -11.729 5.701 -0.298 1.00 66.44 90 GLY A CA 1
ATOM 675 C C . GLY A 1 90 ? -13.198 5.413 -0.030 1.00 66.44 90 GLY A C 1
ATOM 676 O O . GLY A 1 90 ? -13.646 4.295 -0.368 1.00 66.44 90 GLY A O 1
#

pLDDT: mean 91.45, std 4.88, range [66.44, 96.44]

Sequence (90 aa):
PKVKADGGRDHWPKLSTLAFSGGGLPMGQVIGRSSRDAGEPASRPVTPENLFATILATMFDIGVLRVLPEVPRDVARLIERAHPIPELVG

Foldseek 3Di:
DDQDPVRDDDDQPQDDDDDDDDLPWDDDDDDFDADPVNRHTPDPDDDVLQVVLQVDVSPDDLVVLLPDPPRPPVSNVSSVPYHHDVNGND

Radius of gyration: 16.47 Å; chains: 1; bounding box: 38×27×45 Å